Protein AF-A0A0S7WKG2-F1 (afdb_monomer_lite)

Sequence (129 aa):
MEDLEAKIAPPKLWKRACDILEETSDESGEDHLGEGYLLIYEGWTAVCVDEIWSETEAEQVRMRIDIEGEGAEKEKETACYEYAEKESYKIIDEEWKPRLKDRGYRFICGGYDRGGLYGRTWALFRKDN

Foldseek 3Di:
DPVLVVVLDPPQLVVVLVVVLVVDAADWDWDDSDQQKIKTKGHDDPVNVVVVVVVVVVVVVVVPDPCPDPVNVVVVLVVLLVVQQVVLVVCVVVPVQVVVVVVQKDWRDWGWDPGHRSTMTMTMIGHDD

pLDDT: mean 78.27, std 15.96, range [42.12, 95.44]

Structure (mmCIF, N/CA/C/O backbone):
data_AF-A0A0S7WKG2-F1
#
_entry.id   AF-A0A0S7WKG2-F1
#
loop_
_atom_site.group_PDB
_atom_site.id
_atom_site.type_symbol
_atom_site.label_atom_id
_atom_site.label_alt_id
_atom_site.label_comp_id
_atom_site.label_asym_id
_atom_site.label_entity_id
_atom_site.label_seq_id
_atom_site.pdbx_PDB_ins_code
_atom_site.Cartn_x
_atom_site.Cartn_y
_atom_site.Cartn_z
_atom_site.occupancy
_atom_site.B_iso_or_equiv
_atom_site.auth_seq_id
_atom_site.auth_comp_id
_atom_site.auth_asym_id
_atom_site.auth_atom_id
_atom_site.pdbx_PDB_model_num
ATOM 1 N N . MET A 1 1 ? 0.913 21.420 8.376 1.00 45.88 1 MET A N 1
ATOM 2 C CA . MET A 1 1 ? 0.717 20.148 7.648 1.00 45.88 1 MET A CA 1
ATOM 3 C C . MET A 1 1 ? 0.786 18.955 8.618 1.00 45.88 1 MET A C 1
ATOM 5 O O . MET A 1 1 ? 1.016 17.852 8.171 1.00 45.88 1 MET A O 1
ATOM 9 N N . GLU A 1 2 ? 0.547 19.149 9.926 1.00 48.72 2 GLU A N 1
ATOM 10 C CA . GLU A 1 2 ? 0.638 18.092 10.964 1.00 48.72 2 GLU A CA 1
ATOM 11 C C . GLU A 1 2 ? -0.741 17.546 11.405 1.00 48.72 2 GLU A C 1
ATOM 13 O O . GLU A 1 2 ? -0.835 16.510 12.053 1.00 48.72 2 GLU A O 1
ATOM 18 N N . ASP A 1 3 ? -1.840 18.207 11.024 1.00 43.53 3 ASP A N 1
ATOM 19 C CA . ASP A 1 3 ? -3.197 17.880 11.502 1.00 43.53 3 ASP A CA 1
ATOM 20 C C . ASP A 1 3 ? -3.928 16.779 10.710 1.00 43.53 3 ASP A C 1
ATOM 22 O O . ASP A 1 3 ? -4.953 16.266 11.167 1.00 43.53 3 ASP A O 1
ATOM 26 N N . LEU A 1 4 ? -3.451 16.419 9.510 1.00 42.12 4 LEU A N 1
ATOM 27 C CA . LEU A 1 4 ? -4.064 15.339 8.724 1.00 42.12 4 LEU A CA 1
ATOM 28 C C . LEU A 1 4 ? -3.606 13.958 9.207 1.00 42.12 4 LEU A C 1
ATOM 30 O O . LEU A 1 4 ? -4.438 13.063 9.326 1.00 42.12 4 LEU A O 1
ATOM 34 N N . GLU A 1 5 ? -2.331 13.799 9.563 1.00 46.50 5 GLU A N 1
ATOM 35 C CA . GLU A 1 5 ? -1.786 12.521 10.042 1.00 46.50 5 GLU A CA 1
ATOM 36 C C . GLU A 1 5 ? -2.422 12.096 11.374 1.00 46.50 5 GLU A C 1
ATOM 38 O O . GLU A 1 5 ? -2.811 10.941 11.538 1.00 46.50 5 GLU A O 1
ATOM 43 N N . ALA A 1 6 ? -2.672 13.050 12.280 1.00 47.12 6 ALA A N 1
ATOM 44 C CA . ALA A 1 6 ? -3.305 12.795 13.576 1.00 47.12 6 ALA A CA 1
ATOM 45 C C . ALA A 1 6 ? -4.781 12.340 13.496 1.00 47.12 6 ALA A C 1
ATOM 47 O O . ALA A 1 6 ? -5.313 11.820 14.478 1.00 47.12 6 ALA A O 1
ATOM 48 N N . LYS A 1 7 ? -5.460 12.519 12.350 1.00 54.03 7 LYS A N 1
ATOM 49 C CA . LYS A 1 7 ? -6.864 12.101 12.145 1.00 54.03 7 LYS A CA 1
ATOM 50 C C . LYS A 1 7 ? -7.019 10.755 11.434 1.00 54.03 7 LYS A C 1
ATOM 52 O O . LYS A 1 7 ? -8.116 10.197 11.448 1.00 54.03 7 LYS A O 1
ATOM 57 N N . ILE A 1 8 ? -5.958 10.256 10.806 1.00 63.16 8 ILE A N 1
ATOM 58 C CA . ILE A 1 8 ? -5.988 9.092 9.909 1.00 63.16 8 ILE A CA 1
ATOM 59 C C . ILE A 1 8 ? -5.676 7.813 10.698 1.00 63.16 8 ILE A C 1
ATOM 61 O O . ILE A 1 8 ? -6.448 6.856 10.637 1.00 63.16 8 ILE A O 1
ATOM 65 N N . ALA A 1 9 ? -4.627 7.830 11.524 1.00 65.69 9 ALA A N 1
ATOM 66 C CA . ALA A 1 9 ? -4.330 6.789 12.505 1.00 65.69 9 ALA A CA 1
ATOM 67 C C . ALA A 1 9 ? -3.450 7.354 13.642 1.00 65.69 9 ALA A C 1
ATOM 69 O O . ALA A 1 9 ? -2.647 8.254 13.406 1.00 65.69 9 ALA A O 1
ATOM 70 N N . PRO A 1 10 ? -3.554 6.837 14.880 1.00 79.81 10 PRO A N 1
ATOM 71 C CA . PRO A 1 10 ? -2.629 7.163 15.964 1.00 79.81 10 PRO A CA 1
ATOM 72 C C . PRO A 1 10 ? -1.152 7.034 15.539 1.00 79.81 10 PRO A C 1
ATOM 74 O O . PRO A 1 10 ? -0.799 6.020 14.933 1.00 79.81 10 PRO A O 1
ATOM 77 N N . PRO A 1 11 ? -0.249 7.960 15.929 1.00 81.56 11 PRO A N 1
ATOM 78 C CA . PRO A 1 11 ? 1.160 7.933 15.506 1.00 81.56 11 PRO A CA 1
ATOM 79 C C . PRO A 1 11 ? 1.885 6.612 15.793 1.00 81.56 11 PRO A C 1
ATOM 81 O O . PRO A 1 11 ? 2.752 6.189 15.037 1.00 81.56 11 PRO A O 1
ATOM 84 N N . LYS A 1 12 ? 1.508 5.923 16.879 1.00 85.38 12 LYS A N 1
ATOM 85 C CA . LYS A 1 12 ? 2.055 4.602 17.225 1.00 85.38 12 LYS A CA 1
ATOM 86 C C . LYS A 1 12 ? 1.635 3.508 16.240 1.00 85.38 12 LYS A C 1
ATOM 88 O O . LYS A 1 12 ? 2.428 2.617 15.968 1.00 85.38 12 LYS A O 1
ATOM 93 N N . LEU A 1 13 ? 0.405 3.570 15.729 1.00 86.44 13 LEU A N 1
ATOM 94 C CA . LEU A 1 13 ? -0.096 2.630 14.726 1.00 86.44 13 LEU A CA 1
ATOM 95 C C . LEU A 1 13 ? 0.522 2.917 13.363 1.00 86.44 13 LEU A C 1
ATOM 97 O O . LEU A 1 13 ? 0.905 1.980 12.675 1.00 86.44 13 LEU A O 1
ATOM 101 N N . TRP A 1 14 ? 0.687 4.196 13.020 1.00 84.81 14 TRP A N 1
ATOM 102 C CA . TRP A 1 14 ? 1.389 4.589 11.802 1.00 84.81 14 TRP A CA 1
ATOM 103 C C . TRP A 1 14 ? 2.838 4.108 11.802 1.00 84.81 14 TRP A C 1
ATOM 105 O O . TRP A 1 14 ? 3.260 3.443 10.865 1.00 84.81 14 TRP A O 1
ATOM 115 N N . LYS A 1 15 ? 3.563 4.339 12.905 1.00 87.88 15 LYS A N 1
ATOM 116 C CA . LYS A 1 15 ? 4.920 3.815 13.067 1.00 87.88 15 LYS A CA 1
ATOM 117 C C . LYS A 1 15 ? 4.961 2.298 12.877 1.00 87.88 15 LYS A C 1
ATOM 119 O O . LYS A 1 15 ? 5.786 1.815 12.125 1.00 87.88 15 LYS A O 1
ATOM 124 N N . ARG A 1 16 ? 4.035 1.561 13.497 1.00 88.62 16 ARG A N 1
ATOM 125 C CA . ARG A 1 16 ? 3.968 0.102 13.354 1.00 88.62 16 ARG A CA 1
ATOM 126 C C . ARG A 1 16 ? 3.692 -0.341 11.915 1.00 88.62 16 ARG A C 1
ATOM 128 O O . ARG A 1 16 ? 4.240 -1.347 11.490 1.00 88.62 16 ARG A O 1
ATOM 135 N N . ALA A 1 17 ? 2.846 0.385 11.182 1.00 87.38 17 ALA A N 1
ATOM 136 C CA . ALA A 1 17 ? 2.612 0.113 9.768 1.00 87.38 17 ALA A CA 1
ATOM 137 C C . ALA A 1 17 ? 3.892 0.324 8.948 1.00 87.38 17 ALA A C 1
ATOM 139 O O . ALA A 1 17 ? 4.243 -0.539 8.155 1.00 87.38 17 ALA A O 1
ATOM 140 N N . CYS A 1 18 ? 4.609 1.427 9.184 1.00 86.75 18 CYS A N 1
ATOM 141 C CA . CYS A 1 18 ? 5.905 1.680 8.559 1.00 86.75 18 CYS A CA 1
ATOM 142 C C . CYS A 1 18 ? 6.931 0.598 8.904 1.00 86.75 18 CYS A C 1
ATOM 144 O O . CYS A 1 18 ? 7.546 0.077 7.987 1.00 86.75 18 CYS A O 1
ATOM 146 N N . ASP A 1 19 ? 7.060 0.219 10.180 1.00 89.44 19 ASP A N 1
ATOM 147 C CA . ASP A 1 19 ? 7.993 -0.825 10.625 1.00 89.44 19 ASP A CA 1
ATOM 148 C C . ASP A 1 19 ? 7.722 -2.155 9.874 1.00 89.44 19 ASP A C 1
ATOM 150 O O . ASP A 1 19 ? 8.650 -2.781 9.375 1.00 89.44 19 ASP A O 1
ATOM 154 N N . ILE A 1 20 ? 6.449 -2.552 9.706 1.00 87.69 20 ILE A N 1
ATOM 155 C CA . ILE A 1 20 ? 6.072 -3.761 8.942 1.00 87.69 20 ILE A CA 1
ATOM 156 C C . ILE A 1 20 ? 6.419 -3.619 7.457 1.00 87.69 20 ILE A C 1
ATOM 158 O O . ILE A 1 20 ? 6.980 -4.537 6.862 1.00 87.69 20 ILE A O 1
ATOM 162 N N . LEU A 1 21 ? 6.098 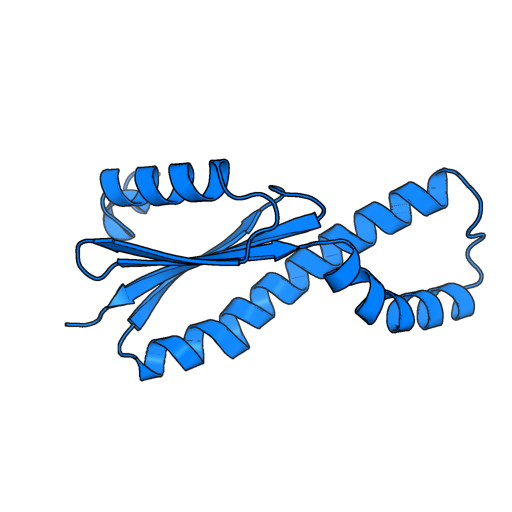-2.477 6.842 1.00 86.25 21 LEU A N 1
ATOM 163 C CA . LEU A 1 21 ? 6.425 -2.242 5.436 1.00 86.25 21 LEU A CA 1
ATOM 164 C C . LEU A 1 21 ? 7.948 -2.191 5.223 1.00 86.25 21 LEU A C 1
ATOM 166 O O . LEU A 1 21 ? 8.432 -2.665 4.209 1.00 86.25 21 LEU A O 1
ATOM 170 N N . GLU A 1 22 ? 8.741 -1.678 6.157 1.00 85.19 22 GLU A N 1
ATOM 171 C CA . GLU A 1 22 ? 10.206 -1.698 6.039 1.00 85.19 22 GLU A CA 1
ATOM 172 C C . GLU A 1 22 ? 10.787 -3.120 6.081 1.00 85.19 22 GLU A C 1
ATOM 174 O O . GLU A 1 22 ? 11.770 -3.390 5.390 1.00 85.19 22 GLU A O 1
ATOM 179 N N . GLU A 1 23 ? 10.176 -4.030 6.844 1.00 83.00 23 GLU A N 1
ATOM 180 C CA . GLU A 1 23 ? 10.583 -5.442 6.922 1.00 83.00 23 GLU A CA 1
ATOM 181 C C . GLU A 1 23 ? 10.062 -6.284 5.748 1.00 83.00 23 GLU A C 1
ATOM 183 O O . GLU A 1 23 ? 10.701 -7.253 5.341 1.00 83.00 23 GLU A O 1
ATOM 188 N N . THR A 1 24 ? 8.924 -5.896 5.175 1.00 74.38 24 THR A N 1
ATOM 189 C CA . THR A 1 24 ? 8.335 -6.556 4.008 1.00 74.38 24 THR A CA 1
ATOM 190 C C . THR A 1 24 ? 9.149 -6.201 2.761 1.00 74.38 24 THR A C 1
ATOM 192 O O . THR A 1 24 ? 9.435 -5.030 2.524 1.00 74.38 24 THR A O 1
ATOM 195 N N . SER A 1 25 ? 9.490 -7.171 1.914 1.00 71.94 25 SER A N 1
ATOM 196 C CA . SER A 1 25 ? 10.097 -6.914 0.596 1.00 71.94 25 SER A CA 1
ATOM 197 C C . SER A 1 25 ? 9.150 -7.349 -0.523 1.00 71.94 25 SER A C 1
ATOM 199 O O . SER A 1 25 ? 8.572 -6.522 -1.220 1.00 71.94 25 SER A O 1
ATOM 201 N N . ASP A 1 26 ? 8.946 -8.652 -0.646 1.00 73.19 26 ASP A N 1
ATOM 202 C CA . ASP A 1 26 ? 8.207 -9.331 -1.713 1.00 73.19 26 ASP A CA 1
ATOM 203 C C . ASP A 1 26 ? 7.032 -10.161 -1.174 1.00 73.19 26 ASP A C 1
ATOM 205 O O . ASP A 1 26 ? 6.394 -10.915 -1.904 1.00 73.19 26 ASP A O 1
ATOM 209 N N . GLU A 1 27 ? 6.733 -10.021 0.115 1.00 83.00 27 GLU A N 1
ATOM 210 C CA . GLU A 1 27 ? 5.670 -10.764 0.779 1.00 83.00 27 GLU A CA 1
ATOM 211 C C . GLU A 1 27 ? 4.303 -10.085 0.594 1.00 83.00 27 GLU A C 1
ATOM 213 O O . GLU A 1 27 ? 4.185 -8.874 0.381 1.00 83.00 27 GLU A O 1
ATOM 218 N N . SER A 1 28 ? 3.248 -10.889 0.708 1.00 86.88 28 SER A N 1
ATOM 219 C CA . SER A 1 28 ? 1.856 -10.441 0.735 1.00 86.88 28 SER A CA 1
ATOM 220 C C . SER A 1 28 ? 1.222 -10.826 2.066 1.00 86.88 28 SER A C 1
ATOM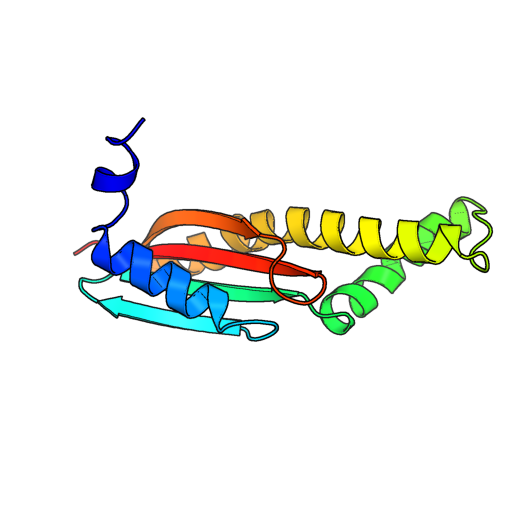 222 O O . SER A 1 28 ? 1.360 -11.977 2.493 1.00 86.88 28 SER A O 1
ATOM 224 N N . GLY A 1 29 ? 0.491 -9.914 2.704 1.00 90.06 29 GLY A N 1
ATOM 225 C CA . GLY A 1 29 ? -0.022 -10.158 4.047 1.00 90.06 29 GLY A CA 1
ATOM 226 C C . GLY A 1 29 ? -1.136 -9.227 4.512 1.00 90.06 29 GLY A C 1
ATOM 227 O O . GLY A 1 29 ? -1.424 -8.186 3.920 1.00 90.06 29 GLY A O 1
ATOM 228 N N . GLU A 1 30 ? -1.774 -9.641 5.609 1.00 93.44 30 GLU A N 1
ATOM 229 C CA . GLU A 1 30 ? -2.729 -8.849 6.384 1.00 93.44 30 GLU A CA 1
ATOM 230 C C . GLU A 1 30 ? -2.249 -8.778 7.844 1.00 93.44 30 GLU A C 1
ATOM 232 O O . GLU A 1 30 ? -2.166 -9.803 8.521 1.00 93.44 30 GLU A O 1
ATOM 237 N N . ASP A 1 31 ? -1.994 -7.574 8.357 1.00 92.50 31 ASP A N 1
ATOM 238 C CA . ASP A 1 31 ? -1.486 -7.340 9.708 1.00 92.50 31 ASP A CA 1
ATOM 239 C C . ASP A 1 31 ? -2.458 -6.535 10.574 1.00 92.50 31 ASP A C 1
ATOM 241 O O . ASP A 1 31 ? -2.837 -5.394 10.287 1.00 92.50 31 ASP A O 1
ATOM 245 N N . HIS A 1 32 ? -2.846 -7.120 11.707 1.00 91.75 32 HIS A N 1
ATOM 246 C CA . HIS A 1 32 ? -3.685 -6.454 12.697 1.00 91.75 32 HIS A CA 1
ATOM 247 C C . HIS A 1 32 ? -2.845 -5.538 13.593 1.00 91.75 32 HIS A C 1
ATOM 249 O O . HIS A 1 32 ? -2.173 -5.981 14.529 1.00 91.75 32 HIS A O 1
ATOM 255 N N . LEU A 1 33 ? -2.945 -4.229 13.362 1.00 89.69 33 LEU A N 1
ATOM 256 C CA . LEU A 1 33 ? -2.156 -3.240 14.103 1.00 89.69 33 LEU A CA 1
ATOM 257 C C . LEU A 1 33 ? -2.697 -2.971 15.520 1.00 89.69 33 LEU A C 1
ATOM 259 O O . LEU A 1 33 ? -1.970 -2.441 16.363 1.00 89.69 33 LEU A O 1
ATOM 263 N N . GLY A 1 34 ? -3.934 -3.391 15.803 1.00 86.44 34 GLY A N 1
ATOM 264 C CA . GLY A 1 34 ? -4.659 -3.132 17.052 1.00 86.44 34 GLY A CA 1
ATOM 265 C C . GLY A 1 34 ? -5.776 -2.103 16.864 1.00 86.44 34 GLY A C 1
ATOM 266 O O . GLY A 1 34 ? -5.862 -1.470 15.821 1.00 86.44 34 GLY A O 1
ATOM 267 N N . GLU A 1 35 ? -6.673 -1.968 17.848 1.00 86.25 35 GLU A N 1
ATOM 268 C CA . GLU A 1 35 ? -7.779 -0.980 17.833 1.00 86.25 35 GLU A CA 1
ATOM 269 C C . GLU A 1 35 ? -8.676 -1.035 16.576 1.00 86.25 35 GLU A C 1
ATOM 271 O O . GLU A 1 35 ? -9.229 -0.032 16.132 1.00 86.25 35 GLU A O 1
ATOM 276 N N . GLY A 1 36 ? -8.814 -2.223 15.980 1.00 90.12 36 GLY A N 1
ATOM 277 C CA . GLY A 1 36 ? -9.585 -2.416 14.750 1.00 90.12 36 GLY A CA 1
ATOM 278 C C . GLY A 1 36 ? -8.872 -1.966 13.470 1.00 90.12 36 GLY A C 1
ATOM 279 O O . GLY A 1 36 ? -9.494 -2.008 12.413 1.00 90.12 36 GLY A O 1
ATOM 280 N N . TYR A 1 37 ? -7.598 -1.570 13.527 1.00 92.44 37 TYR A N 1
ATOM 281 C CA . TYR A 1 37 ? -6.801 -1.251 12.343 1.00 92.44 37 TYR A CA 1
ATOM 282 C C . TYR A 1 37 ? -6.216 -2.514 11.704 1.00 92.44 37 TYR A C 1
ATOM 284 O O . TYR A 1 37 ? -5.747 -3.426 12.395 1.00 92.44 37 TYR A O 1
ATOM 292 N N . LEU A 1 38 ? -6.257 -2.544 10.377 1.00 94.62 38 LEU A N 1
ATOM 293 C CA . LEU A 1 38 ? -5.759 -3.617 9.527 1.00 94.62 38 LEU A CA 1
ATOM 294 C C . LEU A 1 3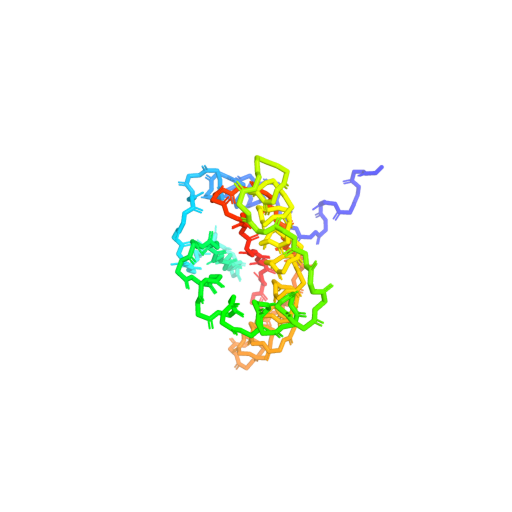8 ? -4.882 -3.007 8.437 1.00 94.62 38 LEU A C 1
ATOM 296 O O . LEU A 1 38 ? -5.353 -2.151 7.689 1.00 94.62 38 LEU A O 1
ATOM 300 N N . LEU A 1 39 ? -3.634 -3.447 8.361 1.00 94.31 39 LEU A N 1
ATOM 301 C CA . LEU A 1 39 ? -2.746 -3.186 7.238 1.00 94.31 39 LEU A CA 1
ATOM 302 C C . LEU A 1 39 ? -2.843 -4.364 6.270 1.00 94.31 39 LEU A C 1
ATOM 304 O O . LEU A 1 39 ? -2.815 -5.509 6.703 1.00 94.31 39 LEU A O 1
ATOM 308 N N . ILE A 1 40 ? -2.956 -4.085 4.979 1.00 94.94 40 ILE A N 1
ATOM 309 C CA . ILE A 1 40 ? -2.798 -5.077 3.915 1.00 94.94 40 ILE A CA 1
ATOM 310 C C . ILE A 1 40 ? -1.683 -4.601 3.003 1.00 94.94 40 ILE A C 1
ATOM 312 O O . ILE A 1 40 ? -1.596 -3.401 2.732 1.00 94.94 40 ILE A O 1
ATOM 316 N N . TYR A 1 41 ? -0.841 -5.523 2.556 1.00 93.44 41 TYR A N 1
ATOM 317 C CA . TYR A 1 41 ? 0.253 -5.242 1.639 1.00 93.44 41 TYR A CA 1
ATOM 318 C C . TYR A 1 41 ? 0.513 -6.410 0.693 1.00 93.44 41 TYR A C 1
ATOM 320 O O . TYR A 1 41 ? 0.216 -7.562 1.008 1.00 93.44 41 TYR A O 1
ATOM 328 N N . GLU A 1 42 ? 1.085 -6.088 -0.461 1.00 90.94 42 GLU A N 1
ATOM 329 C CA . GLU A 1 42 ? 1.491 -7.035 -1.493 1.00 90.94 42 GLU A CA 1
ATOM 330 C C . GLU A 1 42 ? 2.722 -6.497 -2.228 1.00 90.94 42 GLU A C 1
ATOM 332 O O . GLU A 1 42 ? 2.686 -5.406 -2.801 1.00 90.94 42 GLU A O 1
ATOM 337 N N . GLY A 1 43 ? 3.831 -7.233 -2.160 1.00 88.56 43 GLY A N 1
ATOM 338 C CA . GLY A 1 43 ? 5.051 -6.921 -2.899 1.00 88.56 43 GLY A CA 1
ATOM 339 C C . GLY A 1 43 ? 4.979 -7.386 -4.355 1.00 88.56 43 GLY A C 1
ATOM 340 O O . GLY A 1 43 ? 4.559 -8.505 -4.642 1.00 88.56 43 GLY A O 1
ATOM 341 N N . TRP A 1 44 ? 5.437 -6.546 -5.284 1.00 86.06 44 TRP A N 1
ATOM 342 C CA . TRP A 1 44 ? 5.493 -6.882 -6.705 1.00 86.06 44 TRP A CA 1
ATOM 343 C C . TRP A 1 44 ? 6.803 -7.591 -7.044 1.00 86.06 44 TRP A C 1
ATOM 345 O O . TRP A 1 44 ? 7.896 -7.040 -6.878 1.00 86.06 44 TRP A O 1
ATOM 355 N N . THR A 1 45 ? 6.688 -8.815 -7.562 1.00 79.06 45 THR A N 1
ATOM 356 C CA . THR A 1 45 ? 7.827 -9.627 -8.016 1.00 79.06 45 THR A CA 1
ATOM 357 C C . THR A 1 45 ? 7.880 -9.722 -9.537 1.00 79.06 45 THR A C 1
ATOM 359 O O . THR A 1 45 ? 6.898 -9.450 -10.223 1.00 79.06 45 THR A O 1
ATOM 362 N N . ALA A 1 46 ? 9.021 -10.162 -10.079 1.00 68.50 46 ALA A N 1
ATOM 363 C CA . ALA A 1 46 ? 9.179 -10.392 -11.518 1.00 68.50 46 ALA A CA 1
ATOM 364 C C . ALA A 1 46 ? 8.147 -11.374 -12.073 1.00 68.50 46 ALA A C 1
ATOM 366 O O . ALA A 1 46 ? 7.704 -11.192 -13.194 1.00 68.50 46 ALA A O 1
ATOM 367 N N . VAL A 1 47 ? 7.699 -12.350 -11.281 1.00 63.53 47 VAL A N 1
ATOM 368 C CA . VAL A 1 47 ? 6.686 -13.324 -11.710 1.00 63.53 47 VAL A CA 1
ATOM 369 C C . VAL A 1 47 ? 5.318 -12.661 -11.885 1.00 63.53 47 VAL A C 1
ATOM 371 O O . VAL A 1 47 ? 4.648 -12.913 -12.883 1.00 63.53 47 VAL A O 1
ATOM 374 N N . CYS A 1 48 ? 4.944 -11.763 -10.966 1.00 61.69 48 CYS A N 1
ATOM 375 C CA . CYS A 1 48 ? 3.713 -10.972 -11.064 1.00 61.69 48 CYS A CA 1
ATOM 376 C C . CYS A 1 48 ? 3.701 -10.095 -12.323 1.00 61.69 48 CYS A C 1
ATOM 378 O O . CYS A 1 48 ? 2.641 -9.806 -12.866 1.00 61.69 48 CYS A O 1
ATOM 380 N N . VAL A 1 49 ? 4.879 -9.667 -12.782 1.00 59.34 49 VAL A N 1
ATOM 381 C CA . VAL A 1 49 ? 5.024 -8.809 -13.959 1.00 59.34 49 VAL A CA 1
ATO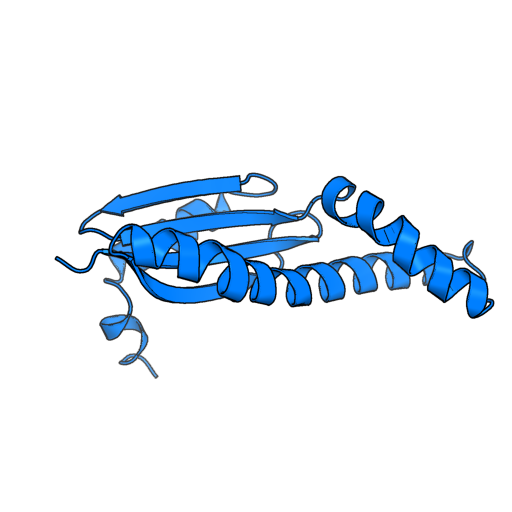M 382 C C . VAL A 1 49 ? 5.232 -9.624 -15.243 1.00 59.34 49 VAL A C 1
ATOM 384 O O . VAL A 1 49 ? 4.726 -9.217 -16.279 1.00 59.34 49 VAL A O 1
ATOM 387 N N . ASP A 1 50 ? 5.889 -10.789 -15.206 1.00 57.97 50 ASP A N 1
ATOM 388 C CA . ASP A 1 50 ? 6.184 -11.639 -16.375 1.00 57.97 50 ASP A CA 1
ATOM 389 C C . ASP A 1 50 ? 4.925 -12.289 -16.979 1.00 57.97 50 ASP A C 1
ATOM 391 O O . ASP A 1 50 ? 4.798 -12.360 -18.206 1.00 57.97 50 ASP A O 1
ATOM 395 N N . GLU A 1 51 ? 3.954 -12.714 -16.155 1.00 56.59 51 GLU A N 1
ATOM 396 C CA . GLU A 1 51 ? 2.655 -13.204 -16.663 1.00 56.59 51 GLU A CA 1
ATOM 397 C C . GLU A 1 51 ? 1.918 -12.131 -17.482 1.00 56.59 51 GLU A C 1
ATOM 399 O O . GLU A 1 51 ? 1.184 -12.445 -18.418 1.00 56.59 51 GLU A O 1
ATOM 404 N N . ILE A 1 52 ? 2.182 -10.859 -17.186 1.00 55.91 52 ILE A N 1
ATOM 405 C CA . ILE A 1 52 ? 1.530 -9.689 -17.780 1.00 55.91 52 ILE A CA 1
ATOM 406 C C . ILE A 1 52 ? 2.415 -9.072 -18.884 1.00 55.91 52 ILE A C 1
ATOM 408 O O . ILE A 1 52 ? 1.935 -8.495 -19.863 1.00 55.91 52 ILE A O 1
ATOM 412 N N . TRP A 1 53 ? 3.729 -9.283 -18.809 1.00 56.47 53 TRP A N 1
ATOM 413 C CA . TRP A 1 53 ? 4.703 -8.916 -19.831 1.00 56.47 53 TRP A CA 1
ATOM 414 C C . TRP A 1 53 ? 4.452 -9.660 -21.143 1.00 56.47 53 TRP A C 1
ATOM 416 O O . TRP A 1 53 ? 4.680 -9.088 -22.201 1.00 56.47 53 TRP A O 1
ATOM 426 N N . SER A 1 54 ? 3.857 -10.858 -21.108 1.00 57.25 54 SER A N 1
ATOM 427 C CA . SER A 1 54 ? 3.375 -11.534 -22.325 1.00 57.25 54 SER A CA 1
ATOM 428 C C . SER A 1 54 ? 2.415 -10.659 -23.155 1.00 57.25 54 SER A C 1
ATOM 430 O O . SER A 1 54 ? 2.400 -10.745 -24.384 1.00 57.25 54 SER A O 1
ATOM 432 N N . GLU A 1 55 ? 1.639 -9.780 -22.512 1.00 55.25 55 GLU A N 1
ATOM 433 C CA . GLU A 1 55 ? 0.755 -8.828 -23.195 1.00 55.25 55 GLU A CA 1
ATOM 434 C C . GLU A 1 55 ? 1.502 -7.556 -23.637 1.00 55.25 55 GLU A C 1
ATOM 436 O O . GLU A 1 55 ? 1.270 -7.052 -24.738 1.00 55.25 55 GLU A O 1
ATOM 441 N N . THR A 1 56 ? 2.456 -7.075 -22.833 1.00 54.00 56 THR A N 1
ATOM 442 C CA . THR A 1 56 ? 3.248 -5.866 -23.136 1.00 54.00 56 THR A CA 1
ATOM 443 C C . THR A 1 56 ? 4.316 -6.104 -24.215 1.00 54.00 56 THR A C 1
ATOM 445 O O . THR A 1 56 ? 4.482 -5.268 -25.105 1.00 54.00 56 THR A O 1
ATOM 448 N N . GLU A 1 57 ? 4.996 -7.258 -24.232 1.00 54.06 57 GLU A N 1
ATOM 449 C CA . GLU A 1 57 ? 5.876 -7.669 -25.339 1.00 54.06 57 GLU A CA 1
ATOM 450 C C . GLU A 1 57 ? 5.106 -7.750 -26.648 1.00 54.06 57 GLU A C 1
ATOM 452 O O . GLU A 1 57 ? 5.623 -7.343 -27.687 1.00 54.06 57 GLU A O 1
ATOM 457 N N . ALA A 1 58 ? 3.853 -8.210 -26.623 1.00 55.03 58 ALA A N 1
ATOM 458 C CA . ALA A 1 58 ? 3.025 -8.238 -27.822 1.00 55.03 58 ALA A CA 1
ATOM 459 C C . ALA A 1 58 ? 2.766 -6.823 -28.378 1.00 55.03 58 ALA A C 1
ATOM 461 O O . ALA A 1 58 ? 2.692 -6.654 -29.600 1.00 55.03 58 ALA A O 1
ATOM 462 N N . GLU A 1 59 ? 2.671 -5.798 -27.526 1.00 54.44 59 GLU A N 1
ATOM 463 C CA . GLU A 1 59 ? 2.611 -4.397 -27.958 1.00 54.44 59 GLU A CA 1
ATOM 464 C C . GLU A 1 59 ? 3.972 -3.848 -28.409 1.00 54.44 59 GLU A C 1
ATOM 466 O O . GLU A 1 59 ? 4.040 -3.185 -29.444 1.00 54.44 59 GLU A O 1
ATOM 471 N N . GLN A 1 60 ? 5.073 -4.150 -27.722 1.00 54.28 60 GLN A N 1
ATOM 472 C CA . GLN A 1 60 ? 6.393 -3.608 -28.080 1.00 54.28 60 GLN A CA 1
ATOM 473 C C . GLN A 1 60 ? 7.008 -4.274 -29.323 1.00 54.28 60 GLN A C 1
ATOM 475 O O . GLN A 1 60 ? 7.579 -3.586 -30.175 1.00 54.28 60 GLN A O 1
ATOM 480 N N . VAL A 1 61 ? 6.786 -5.578 -29.524 1.00 55.69 61 VAL A N 1
ATOM 481 C CA . VAL A 1 61 ? 7.099 -6.287 -30.780 1.00 55.69 61 VAL A CA 1
ATOM 482 C C . VAL A 1 61 ? 6.302 -5.694 -31.948 1.00 55.69 61 VAL A C 1
ATOM 484 O O . VAL A 1 61 ? 6.832 -5.564 -33.055 1.00 55.69 61 VAL A O 1
ATOM 487 N N . ARG A 1 62 ? 5.055 -5.246 -31.721 1.00 53.50 62 ARG A N 1
ATOM 488 C CA . ARG A 1 62 ? 4.290 -4.487 -32.732 1.00 53.50 62 ARG A CA 1
ATOM 489 C C . ARG A 1 62 ? 4.917 -3.124 -33.048 1.00 53.50 62 ARG A C 1
ATOM 491 O O . ARG A 1 62 ? 4.740 -2.646 -34.168 1.00 53.50 62 ARG A O 1
ATOM 498 N N . MET A 1 63 ? 5.655 -2.520 -32.114 1.00 55.59 63 MET A N 1
ATOM 499 C CA . MET A 1 63 ? 6.273 -1.195 -32.262 1.00 55.59 63 MET A CA 1
ATOM 500 C C . MET A 1 63 ? 7.729 -1.208 -32.773 1.00 55.59 63 MET A C 1
ATOM 502 O O . MET A 1 63 ? 8.265 -0.134 -33.038 1.00 55.59 63 MET A O 1
ATOM 506 N N . ARG A 1 64 ? 8.346 -2.380 -33.014 1.00 54.25 64 ARG A N 1
ATOM 507 C CA . ARG A 1 64 ? 9.722 -2.533 -33.558 1.00 54.25 64 ARG A CA 1
ATOM 508 C C . ARG A 1 64 ? 10.815 -1.823 -32.735 1.00 54.25 64 ARG A C 1
ATOM 510 O O . ARG A 1 64 ? 11.706 -1.195 -33.307 1.00 54.25 64 ARG A O 1
ATOM 517 N N . ILE A 1 65 ? 10.751 -1.920 -31.412 1.00 57.72 65 ILE A N 1
ATOM 518 C CA . ILE A 1 65 ? 11.840 -1.471 -30.532 1.00 57.72 65 ILE A CA 1
ATOM 519 C C . ILE A 1 65 ? 12.928 -2.557 -30.518 1.00 57.72 65 ILE A C 1
ATOM 521 O O . ILE A 1 65 ? 12.609 -3.743 -30.497 1.00 57.72 65 ILE A O 1
ATOM 525 N N . ASP A 1 66 ? 14.197 -2.159 -30.611 1.00 52.97 66 ASP A N 1
ATOM 526 C CA . ASP A 1 66 ? 15.352 -3.066 -30.607 1.00 52.97 66 ASP A CA 1
ATOM 527 C C . ASP A 1 66 ? 15.623 -3.521 -29.160 1.00 52.97 66 ASP A C 1
ATOM 529 O O . ASP A 1 66 ? 16.036 -2.726 -28.316 1.00 52.97 66 ASP A O 1
ATOM 533 N N . ILE A 1 67 ? 15.294 -4.777 -28.850 1.00 54.62 67 ILE A N 1
ATOM 534 C CA . ILE A 1 67 ? 15.090 -5.283 -27.476 1.00 54.62 67 ILE A CA 1
ATOM 535 C C . ILE A 1 67 ? 16.374 -5.792 -26.791 1.00 54.62 67 ILE A C 1
ATOM 537 O O . ILE A 1 67 ? 16.319 -6.240 -25.651 1.00 54.62 67 ILE A O 1
ATOM 541 N N . GLU A 1 68 ? 17.532 -5.737 -27.460 1.00 56.50 68 GLU A N 1
ATOM 542 C CA . GLU A 1 68 ? 18.780 -6.379 -26.994 1.00 56.50 68 GLU A CA 1
ATOM 543 C C . GLU A 1 68 ? 19.858 -5.403 -26.465 1.00 56.50 68 GLU A C 1
ATOM 545 O O . GLU A 1 68 ? 20.963 -5.823 -26.122 1.00 56.50 68 GLU A O 1
ATOM 550 N N . GLY A 1 69 ? 19.578 -4.095 -26.386 1.00 58.25 69 GLY A N 1
ATOM 551 C CA . GLY A 1 69 ? 20.518 -3.097 -25.847 1.00 58.25 69 GLY A CA 1
ATOM 552 C C . GLY A 1 69 ? 20.333 -2.812 -24.347 1.00 58.25 69 GLY A C 1
ATOM 553 O O . GLY A 1 69 ? 19.222 -2.889 -23.842 1.00 58.25 69 GLY A O 1
ATOM 554 N N . GLU A 1 70 ? 21.378 -2.362 -23.637 1.00 54.69 70 GLU A N 1
ATOM 555 C CA . GLU A 1 70 ? 21.302 -1.909 -22.220 1.00 54.69 70 GLU A CA 1
ATOM 556 C C . GLU A 1 70 ? 20.224 -0.829 -21.958 1.00 54.69 70 GLU A C 1
ATOM 558 O O . GLU A 1 70 ? 19.769 -0.653 -20.828 1.00 54.69 70 GLU A O 1
ATOM 563 N N . GLY A 1 71 ? 19.808 -0.085 -22.990 1.00 57.12 71 GLY A N 1
ATOM 564 C CA . GLY A 1 71 ? 18.676 0.846 -22.905 1.00 57.12 71 GLY A CA 1
ATOM 565 C C . GLY A 1 71 ? 17.328 0.136 -22.751 1.00 57.12 71 GLY A C 1
ATOM 566 O O . GLY A 1 71 ? 16.492 0.592 -21.977 1.00 57.12 71 GLY A O 1
ATOM 567 N N . ALA A 1 72 ? 17.158 -1.015 -23.405 1.00 59.78 72 ALA A N 1
ATOM 568 C CA . ALA A 1 72 ? 15.935 -1.809 -23.362 1.00 59.78 72 ALA A CA 1
ATOM 569 C C . ALA A 1 72 ? 15.705 -2.436 -21.977 1.00 59.78 72 ALA A C 1
ATOM 571 O O . ALA A 1 72 ? 14.567 -2.516 -21.527 1.00 59.78 72 ALA A O 1
ATOM 572 N N . GLU A 1 73 ? 16.766 -2.815 -21.255 1.00 63.00 73 GLU A N 1
ATOM 573 C CA . GLU A 1 73 ? 16.644 -3.364 -19.895 1.00 63.00 73 GLU A CA 1
ATOM 574 C C . GLU A 1 73 ? 16.149 -2.311 -18.889 1.00 63.00 73 GLU A C 1
ATOM 576 O O . GLU A 1 73 ? 15.268 -2.591 -18.078 1.00 63.00 73 GLU A O 1
ATOM 581 N N . LYS A 1 74 ? 16.642 -1.069 -18.981 1.00 67.00 74 LYS A N 1
ATOM 582 C CA . LYS A 1 74 ? 16.182 0.040 -18.123 1.00 67.00 74 LYS A CA 1
ATOM 583 C C . LYS A 1 74 ? 14.774 0.511 -18.464 1.00 67.00 74 LYS A C 1
ATOM 585 O O . LYS A 1 74 ? 14.002 0.851 -17.566 1.00 67.00 74 LYS A O 1
ATOM 590 N N . GLU A 1 75 ? 14.439 0.557 -19.750 1.00 68.75 75 GLU A N 1
ATOM 591 C CA . GLU A 1 75 ? 13.075 0.849 -20.199 1.00 68.75 75 GLU A CA 1
ATOM 592 C C . GLU A 1 75 ? 12.108 -0.244 -19.729 1.00 68.75 75 GLU A C 1
ATOM 594 O O . GLU A 1 75 ? 11.030 0.075 -19.227 1.00 68.75 75 GLU A O 1
ATOM 599 N N . LYS A 1 76 ? 12.532 -1.514 -19.777 1.00 69.19 76 LYS A N 1
ATOM 600 C CA . LYS A 1 76 ? 11.783 -2.649 -19.231 1.00 69.19 76 LYS A CA 1
ATOM 601 C C . LYS A 1 76 ? 11.562 -2.507 -17.728 1.00 69.19 76 LYS A C 1
ATOM 603 O O . LYS A 1 76 ? 10.426 -2.582 -17.276 1.00 69.19 76 LYS A O 1
ATOM 608 N N . GLU A 1 77 ? 12.616 -2.253 -16.958 1.00 74.88 77 GLU A N 1
ATOM 609 C CA . GLU A 1 77 ? 12.506 -2.071 -15.508 1.00 74.88 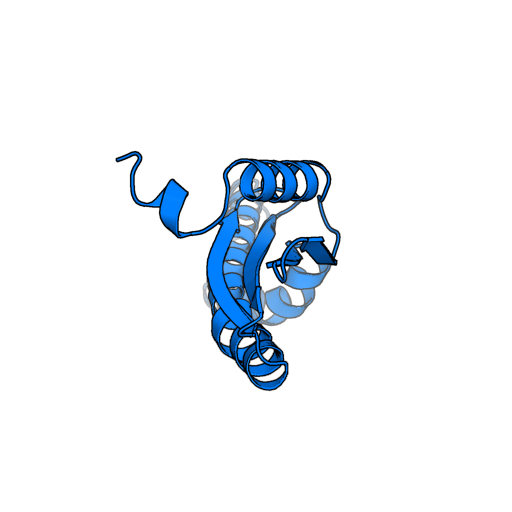77 GLU A CA 1
ATOM 610 C C . GLU A 1 77 ? 11.558 -0.910 -15.154 1.00 74.88 77 GLU A C 1
ATOM 612 O O . GLU A 1 77 ? 10.700 -1.040 -14.281 1.00 74.88 77 GLU A O 1
ATOM 617 N N . THR A 1 78 ? 11.652 0.207 -15.881 1.00 79.06 78 THR A N 1
ATOM 618 C CA . THR A 1 78 ? 10.764 1.366 -15.697 1.00 79.06 78 THR A CA 1
ATOM 619 C C . THR A 1 78 ? 9.305 1.007 -15.975 1.00 79.06 78 THR A C 1
ATOM 621 O O . THR A 1 78 ? 8.436 1.343 -15.171 1.00 79.06 78 THR A O 1
ATOM 624 N N . ALA A 1 79 ? 9.035 0.278 -17.061 1.00 77.25 79 ALA A N 1
ATOM 625 C CA . ALA A 1 79 ? 7.690 -0.171 -17.404 1.00 77.25 79 ALA A CA 1
ATOM 626 C C . ALA A 1 79 ? 7.095 -1.097 -16.328 1.00 77.25 79 ALA A C 1
ATOM 628 O O . ALA A 1 79 ? 5.911 -0.978 -16.016 1.00 77.25 79 ALA A O 1
ATOM 629 N N . CYS A 1 80 ? 7.908 -1.964 -15.709 1.00 79.50 80 CYS A N 1
ATOM 630 C CA . CYS A 1 80 ? 7.470 -2.805 -14.593 1.00 79.50 80 CYS A CA 1
ATOM 631 C C . CYS A 1 80 ? 6.983 -1.964 -13.403 1.00 79.50 80 CYS A C 1
ATOM 633 O O . CYS A 1 80 ? 5.913 -2.236 -12.861 1.00 79.50 80 CYS A O 1
ATOM 635 N N . TYR A 1 81 ? 7.728 -0.921 -13.018 1.00 83.62 81 TYR A N 1
ATOM 636 C CA . TYR A 1 81 ? 7.327 -0.033 -11.922 1.00 83.62 81 TYR A CA 1
ATOM 637 C C . TYR A 1 81 ? 6.060 0.771 -12.247 1.00 83.62 81 TYR A C 1
ATOM 639 O O . TYR A 1 81 ? 5.191 0.904 -11.389 1.00 83.62 81 TYR A O 1
ATOM 647 N N . GLU A 1 82 ? 5.938 1.311 -13.464 1.00 84.88 82 GLU A N 1
ATOM 648 C CA . GLU A 1 82 ? 4.739 2.056 -13.885 1.00 84.88 82 GLU A CA 1
ATOM 649 C C . GLU A 1 82 ? 3.495 1.161 -13.911 1.00 84.88 82 GLU A C 1
ATOM 651 O O . GLU A 1 82 ? 2.402 1.579 -13.515 1.00 84.88 82 GLU A O 1
ATOM 656 N N . TYR A 1 83 ? 3.663 -0.085 -14.355 1.00 83.75 83 TYR A N 1
ATOM 657 C CA . TYR A 1 83 ? 2.605 -1.082 -14.339 1.00 83.75 83 TYR A CA 1
ATOM 658 C C . TYR A 1 83 ? 2.184 -1.430 -12.907 1.00 83.75 83 TYR A C 1
ATOM 660 O O . TYR A 1 83 ? 1.003 -1.316 -12.576 1.00 83.75 83 TYR A O 1
ATOM 668 N N . ALA A 1 84 ? 3.146 -1.788 -12.051 1.00 86.94 84 ALA A N 1
ATOM 669 C CA . ALA A 1 84 ? 2.903 -2.124 -10.652 1.00 86.94 84 ALA A CA 1
ATOM 670 C C . ALA A 1 84 ? 2.190 -0.981 -9.917 1.00 86.94 84 ALA A C 1
ATOM 672 O O . ALA A 1 84 ? 1.214 -1.212 -9.203 1.00 86.94 84 ALA A O 1
ATOM 673 N N . GLU A 1 85 ? 2.605 0.268 -10.141 1.00 90.12 85 GLU A N 1
ATOM 674 C CA . GLU A 1 85 ? 1.946 1.445 -9.575 1.00 90.12 85 GLU A CA 1
ATOM 675 C C . GLU A 1 85 ? 0.488 1.558 -10.037 1.00 90.12 85 GLU A C 1
ATOM 677 O O . GLU A 1 85 ? -0.418 1.732 -9.220 1.00 90.12 85 GLU A O 1
ATOM 682 N N . LYS A 1 86 ? 0.227 1.420 -11.340 1.00 88.25 86 LYS A N 1
ATOM 683 C CA . LYS A 1 86 ? -1.127 1.528 -11.893 1.00 88.25 86 LYS A CA 1
ATOM 684 C C . LYS A 1 86 ? -2.052 0.423 -11.383 1.00 88.25 86 LYS A C 1
ATOM 686 O O . LYS A 1 86 ? -3.186 0.716 -10.998 1.00 88.25 86 LYS A O 1
ATOM 691 N N . GLU A 1 87 ? -1.587 -0.822 -11.374 1.00 88.50 87 GLU A N 1
ATOM 692 C CA . GLU A 1 87 ? -2.385 -1.948 -10.888 1.00 88.50 87 GLU A CA 1
ATOM 693 C C . GLU A 1 87 ? -2.577 -1.907 -9.377 1.00 88.50 87 GLU A C 1
ATOM 695 O O . GLU A 1 87 ? -3.663 -2.233 -8.912 1.00 88.50 87 GLU A O 1
ATOM 700 N N . SER A 1 88 ? -1.602 -1.408 -8.612 1.00 90.62 88 SER A N 1
ATOM 701 C CA . SER A 1 88 ? -1.746 -1.202 -7.165 1.00 90.62 88 SER A CA 1
ATOM 702 C C . SER A 1 88 ? -3.027 -0.443 -6.821 1.00 90.62 88 SER A C 1
ATOM 704 O O . SER A 1 88 ? -3.777 -0.834 -5.926 1.00 90.62 88 SER A O 1
ATOM 706 N N . TYR A 1 89 ? -3.316 0.636 -7.553 1.00 92.06 89 TYR A N 1
ATOM 707 C CA . TYR A 1 89 ? -4.529 1.418 -7.320 1.00 92.06 89 TYR A CA 1
ATOM 708 C C . TYR A 1 89 ? -5.803 0.656 -7.687 1.00 92.06 89 TYR A C 1
ATOM 710 O O . TYR A 1 89 ? -6.798 0.779 -6.972 1.00 92.06 89 TYR A O 1
ATOM 718 N N . LYS A 1 90 ? -5.771 -0.169 -8.739 1.00 91.75 90 LYS A N 1
ATOM 719 C CA . LYS A 1 90 ? -6.904 -1.033 -9.089 1.00 91.75 90 LYS A CA 1
ATOM 720 C C . LYS A 1 90 ? -7.135 -2.114 -8.044 1.00 91.75 90 LYS A C 1
ATOM 722 O O . LYS A 1 90 ? -8.264 -2.261 -7.603 1.00 91.75 90 LYS A O 1
ATOM 727 N N . ILE A 1 91 ? -6.093 -2.806 -7.585 1.00 91.38 91 ILE A N 1
ATOM 728 C CA . ILE A 1 91 ? -6.192 -3.819 -6.523 1.00 91.38 91 ILE A CA 1
ATOM 729 C C . ILE A 1 91 ? -6.829 -3.200 -5.272 1.00 91.38 91 ILE A C 1
ATOM 731 O O . ILE A 1 91 ? -7.773 -3.746 -4.695 1.00 91.38 91 ILE A O 1
ATOM 735 N N . ILE A 1 92 ? -6.375 -2.007 -4.874 1.00 93.62 92 ILE A N 1
ATOM 736 C CA . ILE A 1 92 ? -6.953 -1.296 -3.730 1.00 93.62 92 ILE A CA 1
ATOM 737 C C . ILE A 1 92 ? -8.443 -0.994 -3.961 1.00 93.62 92 ILE A C 1
ATOM 739 O O . ILE A 1 92 ? -9.256 -1.232 -3.062 1.00 93.62 92 ILE A O 1
ATOM 743 N N . ASP A 1 93 ? -8.807 -0.454 -5.126 1.00 93.75 93 ASP A N 1
ATOM 744 C CA . ASP A 1 93 ? -10.158 0.044 -5.409 1.00 93.75 93 ASP A CA 1
ATOM 745 C C . ASP A 1 93 ? -11.180 -1.041 -5.751 1.00 93.75 93 ASP A C 1
ATOM 747 O O . ASP A 1 93 ? -12.333 -0.958 -5.317 1.00 93.75 93 ASP A O 1
ATOM 751 N N . GLU A 1 94 ? -10.762 -2.048 -6.502 1.00 93.62 94 GLU A N 1
ATOM 752 C CA . GLU A 1 94 ? -11.619 -3.070 -7.092 1.00 93.62 94 GLU A CA 1
ATOM 753 C C . GLU A 1 94 ? -11.631 -4.361 -6.267 1.00 93.62 94 GLU A C 1
ATOM 755 O O . GLU A 1 94 ? -12.646 -5.058 -6.253 1.00 93.62 94 GLU A O 1
ATOM 760 N N . GLU A 1 95 ? -10.572 -4.649 -5.503 1.00 93.44 95 GLU A N 1
ATOM 761 C CA . GLU A 1 95 ? -10.479 -5.886 -4.722 1.00 93.44 95 GLU A CA 1
ATOM 762 C C . GLU A 1 95 ? -10.527 -5.633 -3.218 1.00 93.44 95 GLU A C 1
ATOM 764 O O . GLU A 1 95 ? -11.433 -6.103 -2.522 1.00 93.44 95 GLU A O 1
ATOM 769 N N . TRP A 1 96 ? -9.573 -4.870 -2.682 1.00 95.44 96 TRP A N 1
ATOM 770 C CA . TRP A 1 96 ? -9.415 -4.755 -1.233 1.00 95.44 96 TRP A CA 1
ATOM 771 C C . TRP A 1 96 ? -10.536 -3.939 -0.600 1.00 95.44 96 TRP A C 1
ATOM 773 O O . TRP A 1 96 ? -11.124 -4.378 0.392 1.00 95.44 96 TRP A O 1
ATOM 783 N N . LYS A 1 97 ? -10.877 -2.778 -1.174 1.00 94.62 97 LYS A N 1
ATOM 784 C CA . LYS A 1 97 ? -11.969 -1.934 -0.668 1.00 94.62 97 LYS A CA 1
ATOM 785 C C . LYS A 1 97 ? -13.304 -2.685 -0.631 1.00 94.62 97 LYS A C 1
ATOM 787 O O . LYS A 1 97 ? -13.904 -2.691 0.446 1.00 94.62 97 LYS A O 1
ATOM 792 N N . PRO A 1 98 ? -13.786 -3.336 -1.708 1.00 94.88 98 PRO A N 1
ATOM 793 C CA . PRO A 1 98 ? -15.041 -4.085 -1.664 1.00 94.88 98 PRO A CA 1
ATOM 794 C C . PRO A 1 98 ? -14.990 -5.257 -0.679 1.00 94.88 98 PRO A C 1
ATOM 796 O O . PRO A 1 98 ? -15.846 -5.349 0.202 1.00 94.88 98 PRO A O 1
ATOM 799 N N . ARG A 1 99 ? -13.936 -6.084 -0.748 1.00 94.31 99 ARG A N 1
ATOM 800 C CA . ARG A 1 99 ? -13.761 -7.265 0.116 1.00 94.31 99 ARG A CA 1
ATOM 801 C C . ARG A 1 99 ? -13.786 -6.914 1.603 1.00 94.31 99 ARG A C 1
ATOM 803 O O . ARG A 1 99 ? -14.346 -7.648 2.416 1.00 94.31 99 ARG A O 1
ATOM 810 N N . LEU A 1 100 ? -13.150 -5.808 1.981 1.00 93.44 100 LEU A N 1
ATOM 811 C CA . LEU A 1 100 ? -13.048 -5.383 3.376 1.00 93.44 100 LEU A CA 1
ATOM 812 C C . LEU A 1 100 ? -14.255 -4.580 3.841 1.00 93.44 100 LEU A C 1
ATOM 814 O O . LEU A 1 100 ? -14.639 -4.695 5.006 1.00 93.44 100 LEU A O 1
ATOM 818 N N . LYS A 1 101 ? -14.903 -3.837 2.942 1.00 92.19 101 LYS A N 1
ATOM 819 C CA . LYS A 1 101 ? -16.176 -3.177 3.235 1.00 92.19 101 LYS A CA 1
ATOM 820 C C . LYS A 1 101 ? -17.226 -4.186 3.695 1.00 92.19 101 LYS A C 1
ATOM 822 O O . LYS A 1 101 ? -17.873 -3.952 4.713 1.00 92.19 101 LYS A O 1
ATOM 827 N N . ASP A 1 102 ? -17.317 -5.338 3.034 1.00 90.88 102 ASP A N 1
ATOM 828 C CA . ASP A 1 102 ? -18.232 -6.421 3.428 1.00 90.88 102 ASP A CA 1
ATOM 829 C C . ASP A 1 102 ? -17.867 -7.048 4.786 1.00 90.88 102 ASP A C 1
ATOM 831 O O . ASP A 1 102 ? -18.726 -7.566 5.500 1.00 90.88 102 ASP A O 1
ATOM 835 N N . ARG A 1 103 ? -16.596 -6.943 5.197 1.00 91.25 103 ARG A N 1
ATOM 836 C CA . ARG A 1 103 ? -16.094 -7.353 6.522 1.00 91.25 103 ARG A CA 1
ATOM 837 C C . ARG A 1 103 ? -16.244 -6.254 7.591 1.00 91.25 103 ARG A C 1
ATOM 839 O O . ARG A 1 103 ? -15.781 -6.445 8.717 1.00 91.25 103 ARG A O 1
ATOM 846 N N . GLY A 1 104 ? -16.878 -5.124 7.261 1.00 93.50 104 GLY A N 1
ATOM 847 C CA . GLY A 1 104 ? -17.094 -3.994 8.169 1.00 93.50 104 GLY A CA 1
ATOM 848 C C . GLY A 1 104 ? -15.869 -3.098 8.353 1.00 93.50 104 GLY A C 1
ATOM 849 O O . GLY A 1 104 ? -15.712 -2.480 9.401 1.00 93.50 104 GLY A O 1
ATOM 850 N N . TYR A 1 105 ? -14.965 -3.054 7.376 1.00 93.88 105 TYR A N 1
ATOM 851 C CA . TYR A 1 105 ? -13.796 -2.181 7.394 1.00 93.88 105 TYR A CA 1
ATOM 852 C C . TYR A 1 105 ? -13.960 -1.009 6.429 1.00 93.88 105 TYR A C 1
ATOM 854 O O . TYR A 1 105 ? -14.433 -1.150 5.302 1.00 93.88 105 TYR A O 1
ATOM 862 N N . ARG A 1 106 ? -13.473 0.154 6.852 1.00 93.50 106 ARG A N 1
ATOM 863 C CA . ARG A 1 106 ? -13.404 1.378 6.065 1.00 93.50 106 ARG A CA 1
ATOM 864 C C . ARG A 1 106 ? -11.966 1.672 5.671 1.00 93.50 106 ARG A C 1
ATOM 866 O O . ARG A 1 106 ? -11.075 1.670 6.520 1.00 93.50 106 ARG A O 1
ATOM 873 N N . PHE A 1 107 ? -11.756 1.987 4.398 1.00 93.44 107 PHE A N 1
ATOM 874 C CA . PHE A 1 107 ? -10.470 2.470 3.902 1.00 93.44 107 PHE A CA 1
ATOM 875 C C . PHE A 1 107 ? -10.079 3.792 4.566 1.00 93.44 107 PHE A C 1
ATOM 877 O O . PHE A 1 107 ? -10.917 4.682 4.744 1.00 93.44 107 PHE A O 1
ATOM 884 N N . ILE A 1 108 ? -8.805 3.904 4.928 1.00 92.50 108 ILE A N 1
ATOM 885 C CA . ILE A 1 108 ? -8.225 5.083 5.561 1.00 92.50 108 ILE A CA 1
ATOM 886 C C . ILE A 1 108 ? -7.261 5.766 4.590 1.00 92.50 108 ILE A C 1
ATOM 888 O O . ILE A 1 108 ? -7.484 6.914 4.207 1.00 92.50 108 ILE A O 1
ATOM 892 N N . CYS A 1 109 ? -6.221 5.050 4.175 1.00 92.75 109 CYS A N 1
ATOM 893 C CA . CYS A 1 109 ? -5.234 5.483 3.193 1.00 92.75 109 CYS A CA 1
ATOM 894 C C . CYS A 1 109 ? -4.527 4.257 2.607 1.00 92.75 109 CYS A C 1
ATOM 896 O O . CYS A 1 109 ? -4.684 3.147 3.107 1.00 92.75 109 CYS A O 1
ATOM 898 N N . GLY A 1 110 ? -3.773 4.450 1.536 1.00 92.06 110 GLY A N 1
ATOM 899 C CA . GLY A 1 110 ? -3.050 3.389 0.853 1.00 92.06 110 GLY A CA 1
ATOM 900 C C . GLY A 1 110 ? -2.508 3.889 -0.470 1.00 92.06 110 GLY A C 1
ATOM 901 O O . GLY A 1 110 ? -2.857 4.989 -0.913 1.00 92.06 110 GLY A O 1
ATOM 902 N N . GLY A 1 111 ? -1.670 3.083 -1.093 1.00 93.69 111 GLY A N 1
ATOM 903 C CA . GLY A 1 111 ? -1.097 3.384 -2.386 1.00 93.69 111 GLY A CA 1
ATOM 904 C C . GLY A 1 111 ? 0.032 2.435 -2.725 1.00 93.69 111 GLY A C 1
ATOM 905 O O . GLY A 1 111 ? 0.073 1.293 -2.269 1.00 93.69 111 GLY A O 1
ATOM 906 N N . TYR A 1 112 ? 0.933 2.956 -3.538 1.00 92.62 112 TYR A N 1
ATOM 907 C CA . TYR A 1 112 ? 2.109 2.268 -4.015 1.00 92.62 112 TYR A CA 1
ATOM 908 C C . TYR A 1 112 ? 3.366 2.959 -3.484 1.00 92.62 112 TYR A C 1
ATOM 910 O O . TYR A 1 112 ? 3.427 4.191 -3.430 1.00 92.62 112 TYR A O 1
ATOM 918 N N . ASP A 1 113 ? 4.373 2.180 -3.106 1.00 88.94 113 ASP A N 1
ATOM 919 C CA . ASP A 1 113 ? 5.719 2.685 -2.854 1.00 88.94 113 ASP A CA 1
ATOM 920 C C . ASP A 1 113 ? 6.775 1.779 -3.487 1.00 88.94 113 ASP A C 1
ATOM 922 O O . ASP A 1 113 ? 6.513 0.628 -3.819 1.00 88.94 113 ASP A O 1
ATOM 926 N N . ARG A 1 114 ? 7.985 2.315 -3.674 1.00 84.50 114 ARG A N 1
ATOM 927 C CA . ARG A 1 114 ? 9.083 1.633 -4.376 1.00 84.50 114 ARG A CA 1
ATOM 928 C C . ARG A 1 114 ? 9.889 0.663 -3.500 1.00 84.50 114 ARG A C 1
ATOM 930 O O . ARG A 1 114 ? 11.038 0.379 -3.820 1.00 84.50 114 ARG A O 1
ATOM 937 N N . GLY A 1 115 ? 9.348 0.197 -2.379 1.00 78.44 115 GLY A N 1
ATOM 938 C CA . GLY A 1 115 ? 9.980 -0.866 -1.599 1.00 78.44 115 GLY A CA 1
ATOM 939 C C . GLY A 1 115 ? 9.766 -2.252 -2.213 1.00 78.44 115 GLY A C 1
ATOM 940 O O . GLY A 1 115 ? 8.759 -2.482 -2.870 1.00 78.44 115 GLY A O 1
ATOM 941 N N . GLY A 1 116 ? 10.699 -3.181 -2.002 1.00 73.31 116 GLY A N 1
ATOM 942 C CA . GLY A 1 116 ? 10.689 -4.478 -2.693 1.00 73.31 116 GLY A CA 1
ATOM 943 C C . GLY A 1 116 ? 11.317 -4.409 -4.091 1.00 73.31 116 GLY A C 1
ATOM 944 O O . GLY A 1 116 ? 12.088 -3.494 -4.376 1.00 73.31 116 GLY A O 1
ATOM 945 N N . LEU A 1 117 ? 11.024 -5.388 -4.959 1.00 80.62 117 LEU A N 1
ATOM 946 C CA . LEU A 1 117 ? 11.649 -5.501 -6.288 1.00 80.62 117 LEU A CA 1
ATOM 947 C C . LEU A 1 117 ? 11.042 -4.533 -7.315 1.00 80.62 117 LEU A C 1
ATOM 949 O O . LEU A 1 117 ? 11.777 -3.754 -7.908 1.00 80.62 117 LEU A O 1
ATOM 953 N N . TYR A 1 118 ? 9.718 -4.563 -7.507 1.00 84.00 118 TYR A N 1
ATOM 954 C CA . TYR A 1 118 ? 8.993 -3.639 -8.398 1.00 84.00 118 TYR A CA 1
ATOM 955 C C . TYR A 1 118 ? 8.025 -2.733 -7.641 1.00 84.00 118 TYR A C 1
ATOM 957 O O . TYR A 1 118 ? 7.027 -2.272 -8.188 1.00 84.00 118 TYR A O 1
ATOM 965 N N . GLY A 1 119 ? 8.332 -2.478 -6.372 1.00 87.81 119 GLY A N 1
ATOM 966 C CA . GLY A 1 119 ? 7.457 -1.762 -5.463 1.00 87.81 119 GLY A CA 1
ATOM 967 C C . GLY A 1 119 ? 6.471 -2.676 -4.739 1.00 87.81 119 GLY A C 1
ATOM 968 O O . GLY A 1 119 ? 6.482 -3.901 -4.877 1.00 87.81 119 GLY A O 1
ATOM 969 N N . ARG A 1 120 ? 5.598 -2.059 -3.953 1.00 90.88 120 ARG A N 1
ATOM 970 C CA . ARG A 1 120 ? 4.573 -2.734 -3.159 1.00 90.88 120 ARG A CA 1
ATOM 971 C C . ARG A 1 120 ? 3.275 -1.946 -3.191 1.00 90.88 120 ARG A C 1
ATOM 973 O O . ARG A 1 120 ? 3.280 -0.714 -3.171 1.00 90.88 120 ARG A O 1
ATOM 980 N N . THR A 1 121 ? 2.163 -2.658 -3.171 1.00 93.25 121 THR A N 1
ATOM 981 C CA . THR A 1 121 ? 0.849 -2.098 -2.869 1.00 93.25 121 THR A CA 1
ATOM 982 C C . THR A 1 121 ? 0.613 -2.207 -1.373 1.00 93.25 121 THR A C 1
ATOM 984 O O . THR A 1 121 ? 0.873 -3.252 -0.783 1.00 93.25 121 THR A O 1
ATOM 987 N N . TRP A 1 122 ? 0.083 -1.167 -0.737 1.00 94.50 122 TRP A N 1
ATOM 988 C CA . TRP A 1 122 ? -0.326 -1.239 0.663 1.00 94.50 122 TRP A CA 1
ATOM 989 C C . TRP A 1 122 ? -1.574 -0.402 0.930 1.00 94.50 122 TRP A C 1
ATOM 991 O O . TRP A 1 122 ? -1.856 0.589 0.254 1.00 94.50 122 TRP A O 1
ATOM 1001 N N . ALA A 1 123 ? -2.346 -0.793 1.938 1.00 95.00 123 ALA A N 1
ATOM 1002 C CA . ALA A 1 123 ? -3.516 -0.051 2.368 1.00 95.00 123 ALA A CA 1
ATOM 1003 C C . ALA A 1 123 ? -3.829 -0.281 3.844 1.00 95.00 123 ALA A C 1
ATOM 1005 O O . ALA A 1 123 ? -3.757 -1.391 4.369 1.00 95.00 123 ALA A O 1
ATOM 1006 N N . LEU A 1 124 ? -4.236 0.798 4.502 1.00 94.25 124 LEU A N 1
ATOM 1007 C CA . LEU A 1 124 ? -4.678 0.820 5.880 1.00 94.25 124 LEU A CA 1
ATOM 1008 C C . LEU A 1 124 ? -6.202 0.936 5.937 1.00 94.25 124 LEU A C 1
ATOM 1010 O O . LEU A 1 124 ? -6.822 1.815 5.328 1.00 94.25 124 LEU A O 1
ATOM 1014 N N . PHE A 1 125 ? -6.802 0.071 6.741 1.00 94.19 125 PHE A 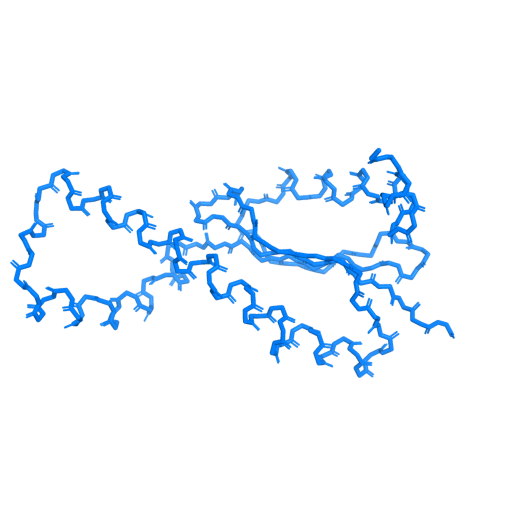N 1
ATOM 1015 C CA . PHE A 1 125 ? -8.231 0.020 6.990 1.00 94.19 125 PHE A CA 1
ATOM 1016 C C . PHE A 1 125 ? -8.520 0.114 8.482 1.00 94.19 125 PHE A C 1
ATOM 1018 O O . PHE A 1 125 ? -7.708 -0.275 9.321 1.00 94.19 125 PHE A O 1
ATOM 1025 N N . ARG A 1 126 ? -9.715 0.596 8.819 1.00 93.31 126 ARG A N 1
ATOM 1026 C CA . ARG A 1 126 ? -10.228 0.623 10.188 1.00 93.31 126 ARG A CA 1
ATOM 1027 C C . ARG A 1 126 ? -11.582 -0.056 10.239 1.00 93.31 126 ARG A C 1
ATOM 1029 O O . ARG A 1 126 ? -12.443 0.247 9.421 1.00 93.31 126 ARG A O 1
ATOM 1036 N N . LYS A 1 127 ? -11.784 -0.937 11.208 1.00 93.12 127 LYS A N 1
ATOM 1037 C CA . LYS A 1 127 ? -13.081 -1.550 11.464 1.00 93.12 127 LYS A CA 1
ATOM 1038 C C . LYS A 1 127 ? -14.077 -0.487 11.930 1.00 93.12 127 LYS A C 1
ATOM 1040 O O . LYS A 1 127 ? -13.775 0.294 12.836 1.00 93.12 127 LYS A O 1
ATOM 1045 N N . ASP A 1 128 ? -15.240 -0.451 11.298 1.00 82.94 128 ASP A N 1
ATOM 1046 C CA . ASP A 1 128 ? -16.387 0.288 11.798 1.00 82.94 128 ASP A CA 1
ATOM 1047 C C . ASP A 1 128 ? -16.995 -0.559 12.928 1.00 82.94 128 ASP A C 1
ATOM 1049 O O . ASP A 1 128 ? -17.378 -1.712 12.719 1.00 82.94 128 ASP A O 1
ATOM 1053 N N . ASN A 1 129 ? -16.951 -0.028 14.152 1.00 61.97 129 ASN A N 1
ATOM 1054 C CA . ASN A 1 129 ? -17.574 -0.650 15.325 1.00 61.97 129 ASN A CA 1
ATOM 1055 C C . ASN A 1 129 ? -19.096 -0.528 15.273 1.00 61.97 129 ASN A C 1
ATOM 1057 O O . ASN A 1 129 ? -19.575 0.560 14.875 1.00 61.97 129 ASN A O 1
#

Radius of gyration: 17.45 Å; chains: 1; bounding box: 40×34×51 Å

Secondary structure (DSSP, 8-state):
--TTHHHHS-HHHHHHHHHHHHH-SS-EEEEEEETTEEEEEEE--HHHHHHHHHHHHHHHHHHT--TTSHHHHHHHHHHHHHHHHHHHHHIIIIIIHHHHHTTTEEEEEEEEES-SSS-EEEEEEEE--